Protein AF-A0A366H3Q1-F1 (afdb_monomer_lite)

Secondary structure (DSSP, 8-state):
-HHHHHHHHHHHHHHHHHHHHHHHHHHHTTGGG------TTS---HHHHHHHHHHHHHHHHHHHH-TT-TTEEEEEEPPPEEEGGGEEEEEEEEEETT-TTS--EEEEEEEE-TTT--EEEEE-HHHHHHHHHHHHHTS-TTTHHHHHHHHHHHHHHHT--TT-

Radius of gyration: 22.27 Å; chains: 1; bounding box: 45×36×83 Å

Organism: NCBI:txid748857

Structure (mmCIF, N/CA/C/O backbone):
data_AF-A0A366H3Q1-F1
#
_entry.id   AF-A0A366H3Q1-F1
#
loop_
_atom_site.group_PDB
_atom_site.id
_atom_site.type_symbol
_atom_site.label_atom_id
_atom_site.label_alt_id
_atom_site.label_comp_id
_atom_site.label_asym_id
_atom_site.label_entity_id
_atom_site.label_seq_id
_atom_site.pdbx_PDB_ins_code
_atom_site.Cartn_x
_atom_site.Cartn_y
_atom_site.Cartn_z
_atom_site.occupancy
_atom_site.B_iso_or_equiv
_atom_site.auth_seq_id
_atom_site.auth_comp_id
_atom_site.auth_asym_id
_atom_site.auth_atom_id
_atom_site.pdbx_PDB_model_num
ATOM 1 N N . MET A 1 1 ? -0.377 -20.788 56.390 1.00 54.25 1 MET A N 1
ATOM 2 C CA . MET A 1 1 ? -0.167 -19.347 56.099 1.00 54.25 1 MET A CA 1
ATOM 3 C C . MET A 1 1 ? 1.046 -19.024 55.211 1.00 54.25 1 MET A C 1
ATOM 5 O O . MET A 1 1 ? 1.016 -17.983 54.573 1.00 54.25 1 MET A O 1
ATOM 9 N N . ARG A 1 2 ? 2.085 -19.872 55.092 1.00 52.03 2 ARG A N 1
ATOM 10 C CA . ARG A 1 2 ? 3.253 -19.593 54.218 1.00 52.03 2 ARG A CA 1
ATOM 11 C C . ARG A 1 2 ? 2.985 -19.718 52.707 1.00 52.03 2 ARG A C 1
ATOM 13 O O . ARG A 1 2 ? 3.574 -18.978 51.933 1.00 52.03 2 ARG A O 1
ATOM 20 N N . THR A 1 3 ? 2.070 -20.588 52.285 1.00 55.03 3 THR A N 1
ATOM 21 C CA . THR A 1 3 ? 1.751 -20.835 50.865 1.00 55.03 3 THR A CA 1
ATOM 22 C C . THR A 1 3 ? 1.038 -19.658 50.189 1.00 55.03 3 THR A C 1
ATOM 24 O O . THR A 1 3 ? 1.350 -19.327 49.051 1.00 55.03 3 THR A O 1
ATOM 27 N N . LEU A 1 4 ? 0.155 -18.956 50.908 1.00 54.00 4 LEU A N 1
ATOM 28 C CA . LEU A 1 4 ? -0.558 -17.771 50.402 1.00 54.00 4 LEU A CA 1
ATOM 29 C C . LEU A 1 4 ? 0.376 -16.580 50.121 1.00 54.00 4 LEU A C 1
ATOM 31 O O . LEU A 1 4 ? 0.180 -15.853 49.151 1.00 54.00 4 LEU A O 1
ATOM 35 N N . LEU A 1 5 ? 1.434 -16.419 50.921 1.00 54.81 5 LEU A N 1
ATOM 36 C CA . LEU A 1 5 ? 2.443 -15.369 50.734 1.00 54.81 5 LEU A CA 1
ATOM 37 C C . LEU A 1 5 ? 3.351 -15.620 49.522 1.00 54.81 5 LEU A C 1
ATOM 39 O O . LEU A 1 5 ? 3.824 -14.666 48.910 1.00 54.81 5 LEU A O 1
ATOM 43 N N . ILE A 1 6 ? 3.592 -16.884 49.168 1.00 61.94 6 ILE A N 1
ATOM 44 C CA . ILE A 1 6 ? 4.410 -17.246 48.002 1.00 61.94 6 ILE A CA 1
ATOM 45 C C . ILE A 1 6 ? 3.620 -17.003 46.716 1.00 61.94 6 ILE A C 1
ATOM 47 O O . ILE A 1 6 ? 4.137 -16.368 45.802 1.00 61.94 6 ILE A O 1
ATOM 51 N N . VAL A 1 7 ? 2.348 -17.414 46.675 1.00 67.12 7 VAL A N 1
ATOM 52 C CA . VAL A 1 7 ? 1.481 -17.197 45.504 1.00 67.12 7 VAL A CA 1
ATOM 53 C C . VAL A 1 7 ? 1.331 -15.705 45.206 1.00 67.12 7 VAL A C 1
ATOM 55 O O . VAL A 1 7 ? 1.511 -15.302 44.064 1.00 67.12 7 VAL A O 1
ATOM 58 N N . SER A 1 8 ? 1.111 -14.880 46.236 1.00 70.06 8 SER A N 1
ATOM 59 C CA . SER A 1 8 ? 0.993 -13.420 46.105 1.00 70.06 8 SER A CA 1
ATOM 60 C C . SER A 1 8 ? 2.255 -12.750 45.538 1.00 70.06 8 SER A C 1
ATOM 62 O O . SER A 1 8 ? 2.163 -11.837 44.719 1.00 70.06 8 SER A O 1
ATOM 64 N N . LYS A 1 9 ? 3.447 -13.218 45.926 1.00 71.38 9 LYS A N 1
ATOM 65 C CA . LYS A 1 9 ? 4.714 -12.684 45.403 1.00 71.38 9 LYS A CA 1
ATOM 66 C C . LYS A 1 9 ? 4.974 -13.103 43.959 1.00 71.38 9 LYS A C 1
ATOM 68 O O . LYS A 1 9 ? 5.501 -12.308 43.188 1.00 71.38 9 LYS A O 1
ATOM 73 N N . VAL A 1 10 ? 4.591 -14.325 43.590 1.00 74.94 10 VAL A N 1
ATOM 74 C CA . VAL A 1 10 ? 4.752 -14.826 42.219 1.00 74.94 10 VAL A CA 1
ATOM 75 C C . VAL A 1 10 ? 3.807 -14.099 41.263 1.00 74.94 10 VAL A C 1
ATOM 77 O O . VAL A 1 10 ? 4.245 -13.674 40.199 1.00 74.94 10 VAL A O 1
ATOM 80 N N . THR A 1 11 ? 2.547 -13.866 41.644 1.00 71.94 11 THR A N 1
ATOM 81 C CA . THR A 1 11 ? 1.628 -13.078 40.808 1.00 71.94 11 THR A CA 1
ATOM 82 C C . THR A 1 11 ? 2.064 -11.624 40.682 1.00 71.94 11 THR A C 1
ATOM 84 O O . THR A 1 11 ? 2.029 -11.090 39.577 1.00 71.94 11 THR A O 1
ATOM 87 N N . ALA A 1 12 ? 2.546 -10.997 41.759 1.00 76.50 12 ALA A N 1
ATOM 88 C CA . ALA A 1 12 ? 3.085 -9.639 41.683 1.00 76.50 12 ALA A CA 1
ATOM 89 C C . ALA A 1 12 ? 4.288 -9.541 40.725 1.00 76.50 12 ALA A C 1
ATOM 91 O O . ALA A 1 12 ? 4.367 -8.592 39.950 1.00 76.50 12 ALA A O 1
ATOM 92 N N . LEU A 1 13 ? 5.184 -10.537 40.735 1.00 78.44 13 LEU A N 1
ATOM 93 C CA . LEU A 1 13 ? 6.342 -10.593 39.838 1.00 78.44 13 LEU A CA 1
ATOM 94 C C . LEU A 1 13 ? 5.936 -10.794 38.368 1.00 78.44 13 LEU A C 1
ATOM 96 O O . LEU A 1 13 ? 6.507 -10.179 37.473 1.00 78.44 13 LEU A O 1
ATOM 100 N N . LEU A 1 14 ? 4.942 -11.644 38.103 1.00 79.00 14 LEU A N 1
ATOM 101 C CA . LEU A 1 14 ? 4.471 -11.892 36.738 1.00 79.00 14 LEU A CA 1
ATOM 102 C C . LEU A 1 14 ? 3.777 -10.662 36.144 1.00 79.00 14 LEU A C 1
ATOM 104 O O . LEU A 1 14 ? 3.990 -10.346 34.975 1.00 79.00 14 LEU A O 1
ATOM 108 N N . VAL A 1 15 ? 2.997 -9.935 36.949 1.00 81.69 15 VAL A N 1
ATOM 109 C CA . VAL A 1 15 ? 2.330 -8.701 36.509 1.00 81.69 15 VAL A CA 1
ATOM 110 C C . VAL A 1 15 ? 3.348 -7.599 36.214 1.00 81.69 15 VAL A C 1
ATOM 112 O O . VAL A 1 15 ? 3.225 -6.921 35.196 1.00 81.69 15 VAL A O 1
ATOM 115 N N . THR A 1 16 ? 4.384 -7.432 37.043 1.00 79.94 16 THR A N 1
ATOM 116 C CA . THR A 1 16 ? 5.420 -6.420 36.784 1.00 79.94 16 THR A CA 1
ATOM 117 C C . THR A 1 16 ? 6.276 -6.756 35.569 1.00 79.94 16 THR A C 1
ATOM 119 O O . THR A 1 16 ? 6.603 -5.850 34.807 1.00 79.94 16 THR A O 1
ATOM 122 N N . LEU A 1 17 ? 6.588 -8.034 35.333 1.00 78.31 17 LEU A N 1
ATOM 123 C CA . LEU A 1 17 ? 7.308 -8.461 34.130 1.00 78.31 17 LEU A CA 1
ATOM 124 C C . LEU A 1 17 ? 6.477 -8.255 32.858 1.00 78.31 17 LEU A C 1
ATOM 126 O O . LEU A 1 17 ? 7.001 -7.740 31.873 1.00 78.31 17 LEU A O 1
ATOM 130 N N . ALA A 1 18 ? 5.182 -8.582 32.886 1.00 76.00 18 ALA A N 1
ATOM 131 C CA . ALA A 1 18 ? 4.285 -8.336 31.757 1.00 76.00 18 ALA A CA 1
ATOM 132 C C . ALA A 1 18 ? 4.140 -6.833 31.458 1.00 76.00 18 ALA A C 1
ATOM 134 O O . ALA A 1 18 ? 4.172 -6.422 30.301 1.00 76.00 18 ALA A O 1
ATOM 135 N N . PHE A 1 19 ? 4.046 -6.001 32.499 1.00 74.38 19 PHE A N 1
ATOM 136 C CA . PHE A 1 19 ? 3.947 -4.551 32.350 1.00 74.38 19 PHE A CA 1
ATOM 137 C C . PHE A 1 19 ? 5.255 -3.921 31.849 1.00 74.38 19 PHE A C 1
ATOM 139 O O . PHE A 1 19 ? 5.225 -3.041 30.993 1.00 74.38 19 PHE A O 1
ATOM 146 N N . ALA A 1 20 ? 6.410 -4.404 32.317 1.00 77.25 20 ALA A N 1
ATOM 147 C CA . ALA A 1 20 ? 7.713 -3.972 31.816 1.00 77.25 20 ALA A CA 1
ATOM 148 C C . ALA A 1 20 ? 7.913 -4.348 30.339 1.00 77.25 20 ALA A C 1
ATOM 150 O O . ALA A 1 20 ? 8.445 -3.547 29.573 1.00 77.25 20 ALA A O 1
ATOM 151 N N . TRP A 1 21 ? 7.446 -5.533 29.933 1.00 74.31 21 TRP A N 1
ATOM 152 C CA . TRP A 1 21 ? 7.494 -5.966 28.537 1.00 74.31 21 TRP A CA 1
ATOM 153 C C . TRP A 1 21 ? 6.582 -5.112 27.645 1.00 74.31 21 TRP A C 1
ATOM 155 O O . TRP A 1 21 ? 7.023 -4.642 26.602 1.00 74.31 21 TRP A O 1
ATOM 165 N N . TRP A 1 22 ? 5.365 -4.802 28.104 1.00 75.62 22 TRP A N 1
ATOM 166 C CA . TRP A 1 22 ? 4.443 -3.899 27.403 1.00 75.62 22 TRP A CA 1
ATOM 167 C C . TRP A 1 22 ? 4.995 -2.470 27.255 1.00 75.62 22 TRP A C 1
ATOM 169 O O . TRP A 1 22 ? 4.872 -1.865 26.194 1.00 75.62 22 TRP A O 1
ATOM 179 N N . ILE A 1 23 ? 5.661 -1.935 28.286 1.00 70.38 23 ILE A N 1
ATOM 180 C CA . ILE A 1 23 ? 6.329 -0.624 28.215 1.00 70.38 23 ILE A CA 1
ATOM 181 C C . ILE A 1 23 ? 7.494 -0.642 27.218 1.00 70.38 23 ILE A C 1
ATOM 183 O O . ILE A 1 23 ? 7.684 0.334 26.494 1.00 70.38 23 ILE A O 1
ATOM 187 N N . ALA A 1 24 ? 8.281 -1.721 27.181 1.00 65.56 24 ALA A N 1
ATOM 188 C CA . ALA A 1 24 ? 9.403 -1.846 26.254 1.00 65.56 24 ALA A CA 1
ATOM 189 C C . ALA A 1 24 ? 8.933 -1.902 24.791 1.00 65.56 24 ALA A C 1
ATOM 191 O O . ALA A 1 24 ? 9.489 -1.194 23.955 1.00 65.56 24 ALA A O 1
ATOM 192 N N . ASP A 1 25 ? 7.877 -2.668 24.512 1.00 59.75 25 ASP A N 1
ATOM 193 C CA . ASP A 1 25 ? 7.230 -2.750 23.198 1.00 59.75 25 ASP A CA 1
ATOM 194 C C . ASP A 1 25 ? 6.693 -1.375 22.754 1.00 59.75 25 ASP A C 1
ATOM 196 O O . ASP A 1 25 ? 7.018 -0.874 21.680 1.00 59.75 25 ASP A O 1
ATOM 200 N N . TRP A 1 26 ? 6.006 -0.666 23.658 1.00 59.75 26 TRP A N 1
ATOM 201 C CA . TRP A 1 26 ? 5.467 0.674 23.399 1.00 59.75 26 TRP A CA 1
ATOM 202 C C . TRP A 1 26 ? 6.538 1.764 23.211 1.00 59.75 26 TRP A C 1
ATOM 204 O O . TRP A 1 26 ? 6.295 2.778 22.547 1.00 59.75 26 TRP A O 1
ATOM 214 N N . HIS A 1 27 ? 7.719 1.599 23.819 1.00 57.50 27 HIS A N 1
ATOM 215 C CA . HIS A 1 27 ? 8.848 2.513 23.638 1.00 57.50 27 HIS A CA 1
ATOM 216 C C . HIS A 1 27 ? 9.643 2.239 22.360 1.00 57.50 27 HIS A C 1
ATOM 218 O O . HIS A 1 27 ? 10.138 3.203 21.771 1.00 57.50 27 HIS A O 1
ATOM 224 N N . LEU A 1 28 ? 9.741 0.979 21.926 1.00 53.69 28 LEU A N 1
ATOM 225 C CA . LEU A 1 28 ? 10.336 0.620 20.637 1.00 53.69 28 LEU A CA 1
ATOM 226 C C . LEU A 1 28 ? 9.514 1.209 19.483 1.00 53.69 28 LEU A C 1
ATOM 228 O O . LEU A 1 28 ? 10.079 1.883 18.628 1.00 53.69 28 LEU A O 1
ATOM 232 N N . ASP A 1 29 ? 8.184 1.129 19.560 1.00 46.00 29 ASP A N 1
ATOM 233 C CA . ASP A 1 29 ? 7.270 1.688 18.548 1.00 46.00 29 ASP A CA 1
ATOM 234 C C . ASP A 1 29 ? 7.304 3.231 18.456 1.00 46.00 29 ASP A C 1
ATOM 236 O O . ASP A 1 29 ? 6.858 3.831 17.477 1.00 46.00 29 ASP A O 1
ATOM 240 N N . ARG A 1 30 ? 7.841 3.921 19.476 1.00 46.44 30 ARG A N 1
ATOM 241 C CA . ARG A 1 30 ? 7.945 5.393 19.494 1.00 46.44 30 ARG A CA 1
ATOM 242 C C . ARG A 1 30 ? 9.255 5.956 18.960 1.00 46.44 30 ARG A C 1
ATOM 244 O O . ARG A 1 30 ? 9.313 7.170 18.742 1.00 46.44 30 ARG A O 1
ATOM 251 N N . GLN A 1 31 ? 10.292 5.142 18.770 1.00 42.66 31 GLN A N 1
ATOM 252 C CA . GLN A 1 31 ? 11.562 5.641 18.228 1.00 42.66 31 GLN A CA 1
ATOM 253 C C . GLN A 1 31 ? 11.544 5.810 16.702 1.00 42.66 31 GLN A C 1
ATOM 255 O O . GLN A 1 31 ? 12.306 6.628 16.193 1.00 42.66 31 GLN A O 1
ATOM 260 N N . ASP A 1 32 ? 10.579 5.212 16.002 1.00 45.72 32 ASP A N 1
ATOM 261 C CA . ASP A 1 32 ? 10.433 5.339 14.542 1.00 45.72 32 ASP A CA 1
ATOM 262 C C . ASP A 1 32 ? 9.710 6.632 14.095 1.00 45.72 32 ASP A C 1
ATOM 264 O O . ASP A 1 32 ? 9.563 6.915 12.907 1.00 45.72 32 ASP A O 1
ATOM 268 N N . GLY A 1 33 ? 9.271 7.472 15.042 1.00 40.91 33 GLY A N 1
ATOM 269 C CA . GLY A 1 33 ? 8.538 8.718 14.770 1.00 40.91 33 GLY A CA 1
ATOM 270 C C . GLY A 1 33 ? 9.393 9.987 14.632 1.00 40.91 33 GLY A C 1
ATOM 271 O O . GLY A 1 33 ? 8.839 11.076 14.466 1.00 40.91 33 GLY A O 1
ATOM 272 N N . ARG A 1 34 ? 10.725 9.892 14.738 1.00 39.12 34 ARG A N 1
ATOM 273 C CA . ARG A 1 34 ? 11.653 11.028 14.580 1.00 39.12 34 ARG A CA 1
ATOM 274 C C . ARG A 1 34 ? 12.829 10.673 13.671 1.00 39.12 34 ARG A C 1
ATOM 276 O O . ARG A 1 34 ? 13.982 10.806 14.068 1.00 39.12 34 ARG A O 1
ATOM 283 N N . GLU A 1 35 ? 12.558 10.330 12.417 1.00 44.59 35 GLU A N 1
ATOM 284 C CA . GLU A 1 35 ? 13.556 10.603 11.381 1.00 44.59 35 GLU A CA 1
ATOM 285 C C . GLU A 1 35 ? 13.476 12.077 10.992 1.00 44.59 35 GLU A C 1
ATOM 287 O O . GLU A 1 35 ? 12.657 12.555 10.205 1.00 44.59 35 GLU A O 1
ATOM 292 N N . VAL A 1 36 ? 14.340 12.800 11.692 1.00 38.53 36 VAL A N 1
ATOM 293 C CA . VAL A 1 36 ? 14.892 14.097 11.352 1.00 38.53 36 VAL A CA 1
ATOM 294 C C . VAL A 1 36 ? 15.269 14.105 9.868 1.00 38.53 36 VAL A C 1
ATOM 296 O O . VAL A 1 36 ? 15.934 13.200 9.371 1.00 38.53 36 VAL A O 1
ATOM 299 N N . LEU A 1 37 ? 14.874 15.175 9.174 1.00 44.03 37 LEU A N 1
ATOM 300 C CA . LEU A 1 37 ? 15.585 15.685 8.006 1.00 44.03 37 LEU A CA 1
ATOM 301 C C . LEU A 1 37 ? 17.061 15.897 8.389 1.00 44.03 37 LEU A C 1
ATOM 303 O O . LEU A 1 37 ? 17.442 16.991 8.796 1.00 44.03 37 LEU A O 1
ATOM 307 N N . SER A 1 38 ? 17.883 14.856 8.324 1.00 37.84 38 SER A N 1
ATOM 308 C CA . SER A 1 38 ? 19.328 14.962 8.508 1.00 37.84 38 SER A CA 1
ATOM 309 C C . SER A 1 38 ? 20.039 14.227 7.386 1.00 37.84 38 SER A C 1
ATOM 311 O O . SER A 1 38 ? 20.071 13.003 7.333 1.00 37.84 38 SER A O 1
ATOM 313 N N . ASP A 1 39 ? 20.594 15.056 6.511 1.00 34.19 39 ASP A N 1
ATOM 314 C CA . ASP A 1 39 ? 21.828 14.863 5.767 1.00 34.19 39 ASP A CA 1
ATOM 315 C C . ASP A 1 39 ? 21.951 13.704 4.766 1.00 34.19 39 ASP A C 1
ATOM 317 O O . ASP A 1 39 ? 22.132 12.527 5.065 1.00 34.19 39 ASP A O 1
ATOM 321 N N . LEU A 1 40 ? 22.028 14.145 3.509 1.00 42.81 40 LEU A N 1
ATOM 322 C CA . LEU A 1 40 ? 22.400 13.459 2.271 1.00 42.81 40 LEU A CA 1
ATOM 323 C C . LEU A 1 40 ? 23.817 12.832 2.257 1.00 42.81 40 LEU A C 1
ATOM 325 O O . LEU A 1 40 ? 24.364 12.616 1.175 1.00 42.81 40 LEU A O 1
ATOM 329 N N . THR A 1 41 ? 24.442 12.524 3.398 1.00 40.91 41 THR A N 1
ATOM 330 C CA . THR A 1 41 ? 25.839 12.035 3.438 1.00 40.91 41 THR A CA 1
ATOM 331 C C . THR A 1 41 ? 26.163 10.952 4.479 1.00 40.91 41 THR A C 1
ATOM 333 O O . THR A 1 41 ? 27.334 10.605 4.627 1.00 40.91 41 THR A O 1
ATOM 336 N N . THR A 1 42 ? 25.190 10.331 5.153 1.00 45.66 42 THR A N 1
ATOM 337 C CA . THR A 1 42 ? 25.452 9.224 6.110 1.00 45.66 42 THR A CA 1
ATOM 338 C C . THR A 1 42 ? 25.204 7.845 5.453 1.00 45.66 42 THR A C 1
ATOM 340 O O . THR A 1 42 ? 24.376 7.742 4.543 1.00 45.66 42 THR A O 1
ATOM 343 N N . PRO A 1 43 ? 25.969 6.780 5.792 1.00 40.56 43 PRO A N 1
ATOM 344 C CA . PRO A 1 43 ? 26.090 5.573 4.976 1.00 40.56 43 PRO A CA 1
ATOM 345 C C . PRO A 1 43 ? 24.748 4.866 4.817 1.00 40.56 43 PRO A C 1
ATOM 347 O O . PRO A 1 43 ? 24.060 4.638 5.804 1.00 40.56 43 PRO A O 1
ATOM 350 N N . LYS A 1 44 ? 24.423 4.487 3.571 1.00 49.06 44 LYS A N 1
ATOM 351 C CA . LYS A 1 44 ? 23.264 3.660 3.199 1.00 49.06 44 LYS A CA 1
ATOM 352 C C . LYS A 1 44 ? 23.017 2.578 4.250 1.00 49.06 44 LYS A C 1
ATOM 354 O O . LYS A 1 44 ? 23.735 1.574 4.237 1.00 49.06 44 LYS A O 1
ATOM 359 N N . ASP A 1 45 ? 21.996 2.778 5.074 1.00 50.09 45 ASP A N 1
ATOM 360 C CA . ASP A 1 45 ? 21.502 1.783 6.012 1.00 50.09 45 ASP A CA 1
ATOM 361 C C . ASP A 1 45 ? 21.349 0.432 5.278 1.00 50.09 45 ASP A C 1
ATOM 363 O O . ASP A 1 45 ? 20.617 0.341 4.277 1.00 50.09 45 ASP A O 1
ATOM 367 N N . PRO A 1 46 ? 22.110 -0.609 5.671 1.00 54.53 46 PRO A N 1
ATOM 368 C CA . PRO A 1 46 ? 22.028 -1.910 5.026 1.00 54.53 46 PRO A CA 1
ATOM 369 C C . PRO A 1 46 ? 20.636 -2.531 5.189 1.00 54.53 46 PRO A C 1
ATOM 371 O O . PRO A 1 46 ? 20.210 -3.264 4.295 1.00 54.53 46 PRO A O 1
ATOM 374 N N . VAL A 1 47 ? 19.910 -2.195 6.261 1.00 59.72 47 VAL A N 1
ATOM 375 C CA . VAL A 1 47 ? 18.556 -2.694 6.524 1.00 59.72 47 VAL A CA 1
ATOM 376 C C . VAL A 1 47 ? 17.568 -2.078 5.534 1.00 59.72 47 VAL A C 1
ATOM 378 O O . VAL A 1 47 ? 16.890 -2.810 4.808 1.00 59.72 47 VAL A O 1
ATOM 381 N N . GLY A 1 48 ? 17.567 -0.751 5.388 1.00 63.00 48 GLY A N 1
ATOM 382 C CA . GLY A 1 48 ? 16.752 -0.053 4.391 1.00 63.00 48 GLY A CA 1
ATOM 383 C C . GLY A 1 48 ? 17.033 -0.495 2.949 1.00 63.00 48 GLY A C 1
ATOM 384 O O . GLY A 1 48 ? 16.111 -0.600 2.134 1.00 63.00 48 GLY A O 1
ATOM 385 N N . ARG A 1 49 ? 18.289 -0.831 2.616 1.00 68.62 49 ARG A N 1
ATOM 386 C CA . ARG A 1 49 ? 18.633 -1.369 1.287 1.00 68.62 49 ARG A CA 1
ATOM 387 C C . ARG A 1 49 ? 18.054 -2.765 1.060 1.00 68.62 49 ARG A C 1
ATOM 389 O O . ARG A 1 49 ? 17.444 -2.986 0.017 1.00 68.62 49 ARG A O 1
ATOM 396 N N . GLN A 1 50 ? 18.214 -3.678 2.018 1.00 76.94 50 GLN A N 1
ATOM 397 C CA . GLN A 1 50 ? 17.673 -5.037 1.914 1.00 76.94 50 GLN A CA 1
ATOM 398 C C . GLN A 1 50 ? 16.144 -5.032 1.834 1.00 76.94 50 GLN A C 1
ATOM 400 O O . GLN A 1 50 ? 15.568 -5.765 1.030 1.00 76.94 50 GLN A O 1
ATOM 405 N N . LEU A 1 51 ? 15.478 -4.174 2.613 1.00 72.81 51 LEU A N 1
ATOM 406 C CA . LEU A 1 51 ? 14.026 -4.011 2.550 1.00 72.81 51 LEU A CA 1
ATOM 407 C C . LEU A 1 51 ? 13.579 -3.549 1.159 1.00 72.81 51 LEU A C 1
ATOM 409 O O . LEU A 1 51 ? 12.683 -4.148 0.561 1.00 72.81 51 LEU A O 1
ATOM 413 N N . LYS A 1 52 ? 14.240 -2.524 0.610 1.00 76.44 52 LYS A N 1
ATOM 414 C CA . LYS A 1 52 ? 13.955 -2.035 -0.742 1.00 76.44 52 LYS A CA 1
ATOM 415 C C . LYS A 1 52 ? 14.164 -3.120 -1.800 1.00 76.44 52 LYS A C 1
ATOM 417 O O . LYS A 1 52 ? 13.316 -3.283 -2.670 1.00 76.44 52 LYS A O 1
ATOM 422 N N . GLU A 1 53 ? 15.255 -3.878 -1.717 1.00 80.69 53 GLU A N 1
ATOM 423 C CA . GLU A 1 53 ? 15.543 -4.976 -2.647 1.00 80.69 53 GLU A CA 1
ATOM 424 C C . GLU A 1 53 ? 14.473 -6.075 -2.589 1.00 80.69 53 GLU A C 1
ATOM 426 O O . GLU A 1 53 ? 14.047 -6.561 -3.637 1.00 80.69 53 GLU A O 1
ATOM 431 N N . ARG A 1 54 ? 13.983 -6.427 -1.393 1.00 78.88 54 ARG A N 1
ATOM 432 C CA . ARG A 1 54 ? 12.902 -7.412 -1.218 1.00 78.88 54 ARG A CA 1
ATOM 433 C C . ARG A 1 54 ? 11.571 -6.918 -1.782 1.00 78.88 54 ARG A C 1
ATOM 435 O O . ARG A 1 54 ? 10.911 -7.669 -2.497 1.00 78.88 54 ARG A O 1
ATOM 442 N N . LEU A 1 55 ? 11.209 -5.661 -1.528 1.00 78.50 55 LEU A N 1
ATOM 443 C CA . LEU A 1 55 ? 9.996 -5.044 -2.077 1.00 78.50 55 LEU A CA 1
ATOM 444 C C . LEU A 1 55 ? 10.049 -4.956 -3.603 1.00 78.50 55 LEU A C 1
ATOM 446 O O . LEU A 1 55 ? 9.097 -5.340 -4.284 1.00 78.50 55 LEU A O 1
ATOM 450 N N . ASP A 1 56 ? 11.177 -4.499 -4.148 1.00 80.88 56 ASP A N 1
ATOM 451 C CA . ASP A 1 56 ? 11.382 -4.429 -5.591 1.00 80.88 56 ASP A CA 1
ATOM 452 C C . ASP A 1 56 ? 11.358 -5.836 -6.210 1.00 80.88 56 ASP A C 1
ATOM 454 O O . ASP A 1 56 ? 10.789 -6.023 -7.286 1.00 80.88 56 ASP A O 1
ATOM 458 N N . ALA A 1 57 ? 11.929 -6.846 -5.543 1.00 80.12 57 ALA A N 1
ATOM 459 C CA . ALA A 1 57 ? 11.884 -8.234 -5.993 1.00 80.12 57 ALA A CA 1
ATOM 460 C C . ALA A 1 57 ? 10.457 -8.799 -5.986 1.00 80.12 57 ALA A C 1
ATOM 462 O O . ALA A 1 57 ? 10.060 -9.419 -6.974 1.00 80.12 57 ALA A O 1
ATOM 463 N N . GLY A 1 58 ? 9.675 -8.546 -4.931 1.00 78.25 58 GLY A N 1
ATOM 464 C CA . GLY A 1 58 ? 8.272 -8.951 -4.827 1.00 78.25 58 GLY A CA 1
ATOM 465 C C . GLY A 1 58 ? 7.403 -8.299 -5.903 1.00 78.25 58 GLY A C 1
ATOM 466 O O . GLY A 1 58 ? 6.702 -8.992 -6.641 1.00 78.25 58 GLY A O 1
ATOM 467 N N . ALA A 1 59 ? 7.525 -6.982 -6.081 1.00 77.12 59 ALA A N 1
ATOM 468 C CA . ALA A 1 59 ? 6.814 -6.249 -7.124 1.00 77.12 59 ALA A CA 1
ATOM 469 C C . ALA A 1 59 ? 7.228 -6.701 -8.536 1.00 77.12 59 ALA A C 1
ATOM 471 O O . ALA A 1 59 ? 6.372 -6.918 -9.391 1.00 77.12 59 ALA A O 1
ATOM 472 N N . ARG A 1 60 ? 8.524 -6.933 -8.796 1.00 79.38 60 ARG A N 1
ATOM 473 C CA . ARG A 1 60 ? 9.001 -7.487 -10.080 1.00 79.38 60 ARG A CA 1
ATOM 474 C C . ARG A 1 60 ? 8.529 -8.918 -10.312 1.00 79.38 60 ARG A C 1
ATOM 476 O O . ARG A 1 60 ? 8.242 -9.280 -11.451 1.00 79.38 60 ARG A O 1
ATOM 483 N N . ALA A 1 61 ? 8.504 -9.759 -9.280 1.00 77.94 61 ALA A N 1
ATOM 484 C CA . ALA A 1 61 ? 7.979 -11.118 -9.375 1.00 77.94 61 ALA A CA 1
ATOM 485 C C . ALA A 1 61 ? 6.495 -11.090 -9.753 1.00 77.94 61 ALA A C 1
ATOM 487 O O . ALA A 1 61 ? 6.096 -11.804 -10.669 1.00 77.94 61 ALA A O 1
ATOM 488 N N . TRP A 1 62 ? 5.728 -10.192 -9.136 1.00 75.75 62 TRP A N 1
ATOM 489 C CA . TRP A 1 62 ? 4.322 -9.975 -9.452 1.00 75.75 62 TRP A CA 1
ATOM 490 C C . TRP A 1 62 ? 4.096 -9.432 -10.879 1.00 75.75 62 TRP A C 1
ATOM 492 O O . TRP A 1 62 ? 3.261 -9.970 -11.607 1.00 75.75 62 TRP A O 1
ATOM 502 N N . ILE A 1 63 ? 4.867 -8.428 -11.326 1.00 75.44 63 ILE A N 1
ATOM 503 C CA . ILE A 1 63 ? 4.781 -7.908 -12.708 1.00 75.44 63 ILE A CA 1
ATOM 504 C C . ILE A 1 63 ? 5.062 -9.033 -13.713 1.00 75.44 63 ILE A C 1
ATOM 506 O O . ILE A 1 63 ? 4.365 -9.165 -14.714 1.00 75.44 63 ILE A O 1
ATOM 510 N N . ARG A 1 64 ? 6.063 -9.883 -13.437 1.00 74.81 64 ARG A N 1
ATOM 511 C CA . ARG A 1 64 ? 6.412 -11.018 -14.307 1.00 74.81 64 ARG A CA 1
ATOM 512 C C . ARG A 1 64 ? 5.340 -12.109 -14.339 1.00 74.81 64 ARG A C 1
ATOM 514 O O . ARG A 1 64 ? 5.132 -12.695 -15.397 1.00 74.81 64 ARG A O 1
ATOM 521 N N . SER A 1 65 ? 4.700 -12.414 -13.208 1.00 69.38 65 SER A N 1
ATOM 522 C CA . SER A 1 65 ? 3.666 -13.457 -13.127 1.00 69.38 65 SER A CA 1
ATOM 523 C C . SER A 1 65 ? 2.313 -12.998 -13.671 1.00 69.38 65 SER A C 1
ATOM 525 O O . SER A 1 65 ? 1.526 -13.816 -14.148 1.00 69.38 65 SER A O 1
ATOM 527 N N . SER A 1 66 ? 2.056 -11.691 -13.662 1.00 65.94 66 SER A N 1
ATOM 528 C CA . SER A 1 66 ? 0.870 -11.074 -14.253 1.00 65.94 66 SER A CA 1
ATOM 529 C C . SER A 1 66 ? 1.003 -11.039 -15.778 1.00 65.94 66 SER A C 1
ATOM 531 O O . SER A 1 66 ? 1.311 -10.015 -16.380 1.00 65.94 66 SER A O 1
ATOM 533 N N . LEU A 1 67 ? 0.762 -12.196 -16.407 1.00 48.56 67 LEU A N 1
ATOM 534 C CA . LEU A 1 67 ? 0.903 -12.534 -17.838 1.00 48.56 67 LEU A CA 1
ATOM 535 C C . LEU A 1 67 ? 0.287 -11.552 -18.867 1.00 48.56 67 LEU A C 1
ATOM 537 O O . LEU A 1 67 ? 0.479 -11.747 -20.069 1.00 48.56 67 LEU A O 1
ATOM 541 N N . LEU A 1 68 ? -0.427 -10.513 -18.430 1.00 52.44 68 LEU A N 1
ATOM 542 C CA . LEU A 1 68 ? -1.124 -9.529 -19.263 1.00 52.44 68 LEU A CA 1
ATOM 543 C C . LEU A 1 68 ? -0.335 -8.225 -19.490 1.00 52.44 68 LEU A C 1
ATOM 545 O O . LEU A 1 68 ? -0.650 -7.489 -20.420 1.00 52.44 68 LEU A O 1
ATOM 549 N N . GLU A 1 69 ? 0.718 -7.949 -18.716 1.00 58.19 69 GLU A N 1
ATOM 550 C CA . GLU A 1 69 ? 1.413 -6.650 -18.717 1.00 58.19 69 GLU A CA 1
ATOM 551 C C . GLU A 1 69 ? 2.889 -6.791 -19.148 1.00 58.19 69 GLU A C 1
ATOM 553 O O . GLU A 1 69 ? 3.804 -6.280 -18.505 1.00 58.19 69 GLU A O 1
ATOM 558 N N . ARG A 1 70 ? 3.143 -7.504 -20.261 1.00 57.47 70 ARG A N 1
ATOM 559 C CA . ARG A 1 70 ? 4.500 -7.838 -20.770 1.00 57.47 70 ARG A CA 1
ATOM 560 C C . ARG A 1 70 ? 5.411 -6.637 -21.059 1.00 57.47 70 ARG A C 1
ATOM 562 O O . ARG A 1 70 ? 6.608 -6.822 -21.253 1.00 57.47 70 ARG A O 1
ATOM 569 N N . ASP A 1 71 ? 4.859 -5.430 -21.049 1.00 73.06 71 ASP A N 1
ATOM 570 C CA . ASP A 1 71 ? 5.573 -4.188 -21.312 1.00 73.06 71 ASP A CA 1
ATOM 571 C C . ASP A 1 71 ? 5.705 -3.305 -20.067 1.00 73.06 71 ASP A C 1
ATOM 573 O O . ASP A 1 71 ? 5.997 -2.127 -20.193 1.00 73.06 71 ASP A O 1
ATOM 577 N N . MET A 1 72 ? 5.513 -3.825 -18.856 1.00 74.12 72 MET A N 1
ATOM 578 C CA . MET A 1 72 ? 5.660 -3.031 -17.636 1.00 74.12 72 MET A CA 1
ATOM 579 C C . MET A 1 72 ? 7.024 -3.197 -16.967 1.00 74.12 72 MET A C 1
ATOM 581 O O . MET A 1 72 ? 7.575 -4.288 -16.841 1.00 74.12 72 MET A O 1
ATOM 585 N N . GLU A 1 73 ? 7.576 -2.079 -16.510 1.00 78.62 73 GLU A N 1
ATOM 586 C CA . GLU A 1 73 ? 8.848 -2.004 -15.808 1.00 78.62 73 GLU A CA 1
ATOM 587 C C . GLU A 1 73 ? 8.677 -1.281 -14.479 1.00 78.62 73 GLU A C 1
ATOM 589 O O . GLU A 1 73 ? 8.273 -0.120 -14.436 1.00 78.62 73 GLU A O 1
ATOM 594 N N . LEU A 1 74 ? 9.032 -1.954 -13.385 1.00 82.25 74 LEU A N 1
ATOM 595 C CA . LEU A 1 74 ? 9.103 -1.315 -12.078 1.00 82.25 74 LEU A CA 1
ATOM 596 C C . LEU A 1 74 ? 10.221 -0.267 -12.072 1.00 82.25 74 LEU A C 1
ATOM 598 O O . LEU A 1 74 ? 11.393 -0.607 -12.240 1.00 82.25 74 LEU A O 1
ATOM 602 N N . ILE A 1 75 ? 9.856 0.990 -11.830 1.00 83.31 75 ILE A N 1
ATOM 603 C CA . ILE A 1 75 ? 10.806 2.091 -11.631 1.00 83.31 75 ILE A CA 1
ATOM 604 C C . ILE A 1 75 ? 11.270 2.134 -10.176 1.00 83.31 75 ILE A C 1
ATOM 606 O O . ILE A 1 75 ? 12.442 2.385 -9.904 1.00 83.31 75 ILE A O 1
ATOM 610 N N . GLY A 1 76 ? 10.360 1.846 -9.247 1.00 78.88 76 GLY A N 1
ATOM 611 C CA . GLY A 1 76 ? 10.687 1.655 -7.841 1.00 78.88 76 GLY A CA 1
ATOM 612 C C . GLY A 1 76 ? 9.458 1.644 -6.946 1.00 78.88 76 GLY A C 1
ATOM 613 O O . GLY A 1 76 ? 8.399 2.169 -7.313 1.00 78.88 76 GLY A O 1
ATOM 614 N N . CYS A 1 77 ? 9.636 1.061 -5.766 1.00 81.62 77 CYS A N 1
ATOM 615 C CA . CYS A 1 77 ? 8.675 1.099 -4.675 1.00 81.62 77 CYS A CA 1
ATOM 616 C C . CYS A 1 77 ? 8.991 2.238 -3.693 1.00 81.62 77 CYS A C 1
ATOM 618 O O . CYS A 1 77 ? 10.152 2.581 -3.449 1.00 81.62 77 CYS A O 1
ATOM 620 N N . TYR A 1 78 ? 7.943 2.824 -3.126 1.00 82.31 78 TYR A N 1
ATOM 621 C CA . TYR A 1 78 ? 8.035 3.748 -1.999 1.00 82.31 78 TYR A CA 1
ATOM 622 C C . TYR A 1 78 ? 8.190 2.960 -0.686 1.00 82.31 78 TYR A C 1
ATOM 624 O O . TYR A 1 78 ? 7.876 1.764 -0.648 1.00 82.31 78 TYR A O 1
ATOM 632 N N . PRO A 1 79 ? 8.647 3.595 0.407 1.00 80.81 79 PRO A N 1
ATOM 633 C CA . PRO A 1 79 ? 8.656 2.950 1.713 1.00 80.81 79 PRO A CA 1
ATOM 634 C C . PRO A 1 79 ? 7.267 2.393 2.065 1.00 80.81 79 PRO A C 1
ATOM 636 O O . PRO A 1 79 ? 6.259 3.048 1.765 1.00 80.81 79 PRO A O 1
ATOM 639 N N . PRO A 1 80 ? 7.192 1.186 2.649 1.00 83.75 80 PRO A N 1
ATOM 640 C CA . PRO A 1 80 ? 5.929 0.623 3.082 1.00 83.75 80 PRO A CA 1
ATOM 641 C C . PRO A 1 80 ? 5.328 1.510 4.173 1.00 83.75 80 PRO A C 1
ATOM 643 O O . PRO A 1 80 ? 6.028 2.046 5.029 1.00 83.75 80 PRO A O 1
ATOM 646 N N . ARG A 1 81 ? 4.014 1.679 4.121 1.00 83.81 81 ARG A N 1
ATOM 647 C CA . ARG A 1 81 ? 3.233 2.439 5.088 1.00 83.81 81 ARG A CA 1
ATOM 648 C C . ARG A 1 81 ? 2.121 1.554 5.596 1.00 83.81 81 ARG A C 1
ATOM 650 O O . ARG A 1 81 ? 1.563 0.747 4.857 1.00 83.81 81 ARG A O 1
ATOM 657 N N . MET A 1 82 ? 1.785 1.728 6.857 1.00 82.44 82 MET A N 1
ATOM 658 C CA . MET A 1 82 ? 0.646 1.059 7.450 1.00 82.44 82 MET A CA 1
ATOM 659 C C . MET A 1 82 ? -0.560 1.993 7.361 1.00 82.44 82 MET A C 1
ATOM 661 O O . MET A 1 82 ? -0.485 3.146 7.788 1.00 82.44 82 MET A O 1
ATOM 665 N N . LEU A 1 83 ? -1.654 1.522 6.758 1.00 76.00 83 LEU A N 1
ATOM 666 C CA . LEU A 1 83 ? -2.931 2.229 6.823 1.00 76.00 83 LEU A CA 1
ATOM 667 C C . LEU A 1 83 ? -3.750 1.583 7.930 1.00 76.00 83 LEU A C 1
ATOM 669 O O . LEU A 1 83 ? -4.312 0.510 7.700 1.00 76.00 83 LEU A O 1
ATOM 673 N N . TRP A 1 84 ? -3.744 2.222 9.107 1.00 78.81 84 TRP A N 1
ATOM 674 C CA . TRP A 1 84 ? -4.263 1.677 10.371 1.00 78.81 84 TRP A CA 1
ATOM 675 C C . TRP A 1 84 ? -3.841 0.213 10.612 1.00 78.81 84 TRP A C 1
ATOM 677 O O . TRP A 1 84 ? -2.974 -0.336 9.943 1.00 78.81 84 TRP A O 1
ATOM 687 N N . ASP A 1 85 ? -4.448 -0.457 11.579 1.00 67.00 85 ASP A N 1
ATOM 688 C CA . ASP A 1 85 ? -3.870 -1.648 12.216 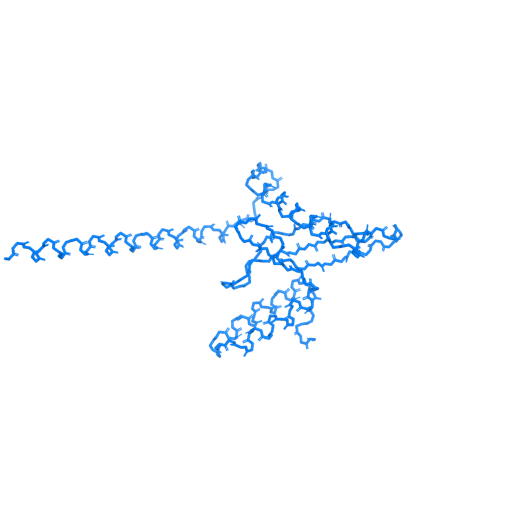1.00 67.00 85 ASP A CA 1
ATOM 689 C C . ASP A 1 85 ? -3.988 -2.949 11.388 1.00 67.00 85 ASP A C 1
ATOM 691 O O . ASP A 1 85 ? -3.949 -4.045 11.942 1.00 67.00 85 ASP A O 1
ATOM 695 N N . ARG A 1 86 ? -4.238 -2.871 10.070 1.00 66.19 86 ARG A N 1
ATOM 696 C CA . ARG A 1 86 ? -4.668 -4.045 9.280 1.00 66.19 86 ARG A CA 1
ATOM 697 C C . ARG A 1 86 ? -3.962 -4.275 7.957 1.00 66.19 86 ARG A C 1
ATOM 699 O O . ARG A 1 86 ? -4.091 -5.370 7.413 1.00 66.19 86 ARG A O 1
ATOM 706 N N . ALA A 1 87 ? -3.273 -3.287 7.393 1.00 73.19 87 ALA A N 1
ATOM 707 C CA . ALA A 1 87 ? -2.621 -3.491 6.106 1.00 73.19 87 ALA A CA 1
ATOM 708 C C . ALA A 1 87 ? -1.393 -2.606 5.918 1.00 73.19 87 ALA A C 1
ATOM 710 O O . ALA A 1 87 ? -1.492 -1.377 5.851 1.00 73.19 87 ALA A O 1
ATOM 711 N N . THR A 1 88 ? -0.256 -3.262 5.713 1.00 84.62 88 THR A N 1
ATOM 712 C CA . THR A 1 88 ? 0.943 -2.631 5.174 1.00 84.62 88 THR A CA 1
ATOM 713 C C . THR A 1 88 ? 0.814 -2.556 3.660 1.00 84.62 88 THR A C 1
ATOM 715 O O . THR A 1 88 ? 0.549 -3.553 2.983 1.00 84.62 88 THR A O 1
ATOM 718 N N . PHE A 1 89 ? 0.974 -1.360 3.112 1.00 87.50 89 PHE A N 1
ATOM 719 C CA . PHE A 1 89 ? 0.933 -1.118 1.682 1.00 87.50 89 PHE A CA 1
ATOM 720 C C . PHE A 1 89 ? 2.180 -0.363 1.233 1.00 87.50 89 PHE A C 1
ATOM 722 O O . PHE A 1 89 ? 2.752 0.434 1.970 1.00 87.50 89 PHE A O 1
ATOM 729 N N . THR A 1 90 ? 2.596 -0.582 -0.004 1.00 87.19 90 THR A N 1
ATOM 730 C CA . THR A 1 90 ? 3.596 0.241 -0.682 1.00 87.19 90 THR A CA 1
ATOM 731 C C . THR A 1 90 ? 3.012 0.759 -1.985 1.00 87.19 90 THR A C 1
ATOM 733 O O . THR A 1 90 ? 2.168 0.119 -2.611 1.00 87.19 90 THR A O 1
ATOM 736 N N . CYS A 1 91 ? 3.441 1.945 -2.394 1.00 85.94 91 CYS A N 1
ATOM 737 C CA . CYS A 1 91 ? 3.166 2.436 -3.735 1.00 85.94 91 CYS A CA 1
ATOM 738 C C . CYS A 1 91 ? 4.320 2.050 -4.648 1.00 85.94 91 CYS A C 1
ATOM 740 O O . CYS A 1 91 ? 5.475 2.054 -4.230 1.00 85.94 91 CYS A O 1
ATOM 742 N N . ALA A 1 92 ? 4.029 1.800 -5.913 1.00 84.06 92 ALA A N 1
ATOM 743 C CA . ALA A 1 92 ? 5.041 1.561 -6.921 1.00 84.06 92 ALA A CA 1
ATOM 744 C C . ALA A 1 92 ? 4.777 2.407 -8.156 1.00 84.06 92 ALA A C 1
ATOM 746 O O . ALA A 1 92 ? 3.643 2.506 -8.628 1.00 84.06 92 ALA A O 1
ATOM 747 N N . ASN A 1 93 ? 5.848 2.983 -8.696 1.00 82.94 93 ASN A N 1
ATOM 748 C CA . ASN A 1 93 ? 5.817 3.575 -10.023 1.00 82.94 93 ASN A CA 1
ATOM 749 C C . ASN A 1 93 ? 6.200 2.499 -11.032 1.00 82.94 93 ASN A C 1
ATOM 751 O O . ASN A 1 93 ? 7.287 1.918 -10.961 1.00 82.94 93 ASN A O 1
ATOM 755 N N . VAL A 1 94 ? 5.311 2.263 -11.985 1.00 80.31 94 VAL A N 1
ATOM 756 C CA . VAL A 1 94 ? 5.499 1.296 -13.057 1.00 80.31 94 VAL A CA 1
ATOM 757 C C . VAL A 1 94 ? 5.435 2.044 -14.378 1.00 80.31 94 VAL A C 1
ATOM 759 O O . VAL A 1 94 ? 4.551 2.863 -14.614 1.00 80.31 94 VAL A O 1
ATOM 762 N N . ARG A 1 95 ? 6.416 1.801 -15.237 1.00 80.31 95 ARG A N 1
ATOM 763 C CA . ARG A 1 95 ? 6.516 2.403 -16.559 1.00 80.31 95 ARG A CA 1
ATOM 764 C C . ARG A 1 95 ? 6.078 1.403 -17.610 1.00 80.31 95 ARG A C 1
ATOM 766 O O . ARG A 1 95 ? 6.607 0.297 -17.656 1.00 80.31 95 ARG A O 1
ATOM 773 N N . GLU A 1 96 ? 5.188 1.821 -18.497 1.00 75.44 96 GLU A N 1
ATOM 774 C CA . GLU A 1 96 ? 4.856 1.049 -19.692 1.00 75.44 96 GLU A CA 1
ATOM 775 C C . GLU A 1 96 ? 5.893 1.310 -20.806 1.00 75.44 96 GLU A C 1
ATOM 777 O O . GLU A 1 96 ? 6.133 2.450 -21.209 1.00 75.44 96 GLU A O 1
ATOM 782 N N . ARG A 1 97 ? 6.536 0.250 -21.301 1.00 68.94 97 ARG A N 1
ATOM 783 C CA . ARG A 1 97 ? 7.593 0.235 -22.324 1.00 68.94 97 ARG A CA 1
ATOM 784 C C . ARG A 1 97 ? 7.058 0.344 -23.754 1.00 68.94 97 ARG A C 1
ATOM 786 O O . ARG A 1 97 ? 7.846 0.613 -24.657 1.00 68.94 97 ARG A O 1
ATOM 793 N N . ARG A 1 98 ? 5.746 0.179 -23.973 1.00 62.34 98 ARG A N 1
ATOM 794 C CA . ARG A 1 98 ? 5.124 0.080 -25.311 1.00 62.34 98 ARG A CA 1
ATOM 795 C C . ARG A 1 98 ? 5.261 1.318 -26.198 1.00 62.34 98 ARG A C 1
ATOM 797 O O . ARG A 1 98 ? 5.113 1.195 -27.405 1.00 62.34 98 ARG A O 1
ATOM 804 N N . ASN A 1 99 ? 5.565 2.488 -25.638 1.00 54.75 99 ASN A N 1
ATOM 805 C CA . ASN A 1 99 ? 5.764 3.716 -26.407 1.00 54.75 99 ASN A CA 1
ATOM 806 C C . ASN A 1 99 ? 6.948 4.510 -25.851 1.00 54.75 99 ASN A C 1
ATOM 808 O O . ASN A 1 99 ? 6.792 5.295 -24.919 1.00 54.75 99 ASN A O 1
ATOM 812 N N . GLN A 1 100 ? 8.133 4.350 -26.451 1.00 56.09 100 GLN A N 1
ATOM 813 C CA . GLN A 1 100 ? 9.336 5.113 -26.078 1.00 56.09 100 GLN A CA 1
ATOM 814 C C . GLN A 1 100 ? 9.130 6.639 -26.145 1.00 56.09 100 GLN A C 1
ATOM 816 O O . GLN A 1 100 ? 9.791 7.373 -25.418 1.00 56.09 100 GLN A O 1
ATOM 821 N N . ALA A 1 101 ? 8.183 7.114 -26.962 1.00 55.09 101 ALA A N 1
ATOM 822 C CA . ALA A 1 101 ? 7.860 8.534 -27.107 1.00 55.09 101 ALA A CA 1
ATOM 823 C C . ALA A 1 101 ? 6.907 9.086 -26.023 1.00 55.09 101 ALA A C 1
ATOM 825 O O . ALA A 1 101 ? 6.802 10.298 -25.867 1.00 55.09 101 ALA A O 1
ATOM 826 N N . ALA A 1 102 ? 6.214 8.224 -25.268 1.00 56.31 102 ALA A N 1
ATOM 827 C CA . ALA A 1 102 ? 5.272 8.628 -24.221 1.00 56.31 102 ALA A CA 1
ATOM 828 C C . ALA A 1 102 ? 5.132 7.518 -23.172 1.00 56.31 102 ALA A C 1
ATOM 830 O O . ALA A 1 102 ? 4.054 6.953 -22.979 1.00 56.31 102 ALA A O 1
ATOM 831 N N . ALA A 1 103 ? 6.242 7.171 -22.520 1.00 60.69 103 ALA A N 1
ATOM 832 C CA . ALA A 1 103 ? 6.234 6.181 -21.456 1.00 60.69 103 ALA A CA 1
ATOM 833 C C . ALA A 1 103 ? 5.302 6.662 -20.332 1.00 60.69 103 ALA A C 1
ATOM 835 O O . ALA A 1 103 ? 5.620 7.601 -19.599 1.00 60.69 103 ALA A O 1
ATOM 836 N N . ARG A 1 104 ? 4.118 6.052 -20.225 1.00 65.50 104 ARG A N 1
ATOM 837 C CA . ARG A 1 104 ? 3.156 6.384 -19.176 1.00 65.50 104 ARG A CA 1
ATOM 838 C C . ARG A 1 104 ? 3.657 5.796 -17.865 1.00 65.50 104 ARG A C 1
ATOM 840 O O . ARG A 1 104 ? 3.906 4.595 -17.761 1.00 65.50 104 ARG A O 1
ATOM 847 N N . LEU A 1 105 ? 3.830 6.669 -16.879 1.00 71.56 105 LEU A N 1
ATOM 848 C CA . LEU A 1 105 ? 4.047 6.272 -15.495 1.00 71.56 105 LEU A CA 1
ATOM 849 C C . LEU A 1 105 ? 2.682 5.963 -14.884 1.00 71.56 105 LEU A C 1
ATOM 851 O O . LEU A 1 105 ? 1.887 6.869 -14.638 1.00 71.56 105 LEU A O 1
ATOM 855 N N . ALA A 1 106 ? 2.420 4.682 -14.665 1.00 80.06 106 ALA A N 1
ATOM 856 C CA . ALA A 1 106 ? 1.311 4.209 -13.859 1.00 80.06 106 ALA A CA 1
ATOM 857 C C . ALA A 1 106 ? 1.750 4.118 -12.393 1.00 80.06 106 ALA A C 1
ATOM 859 O O . ALA A 1 106 ? 2.901 3.792 -12.085 1.00 80.06 106 ALA A O 1
ATOM 860 N N . LYS A 1 107 ? 0.822 4.403 -11.483 1.00 83.81 107 LYS A N 1
ATOM 861 C CA . LYS A 1 107 ? 1.004 4.183 -10.049 1.00 83.81 107 LYS A CA 1
ATOM 862 C C . LYS A 1 107 ? 0.153 2.999 -9.637 1.00 83.81 107 LYS A C 1
ATOM 864 O O . LYS A 1 107 ? -1.024 2.967 -9.970 1.00 83.81 107 LYS A O 1
ATOM 869 N N . PHE A 1 108 ? 0.736 2.077 -8.887 1.00 86.81 108 PHE A N 1
ATOM 870 C CA . PHE A 1 108 ? 0.015 0.965 -8.278 1.00 86.81 108 PHE A CA 1
ATOM 871 C C . PHE A 1 108 ? 0.196 0.984 -6.770 1.00 86.81 108 PHE A C 1
ATOM 873 O O . PHE A 1 108 ? 1.247 1.388 -6.267 1.00 86.81 108 PHE A O 1
ATOM 880 N N . VAL A 1 109 ? -0.827 0.523 -6.058 1.00 87.88 109 VAL A N 1
ATOM 881 C CA . VAL A 1 109 ? -0.760 0.270 -4.620 1.00 87.88 109 VAL A CA 1
ATOM 882 C C . VAL A 1 109 ? -0.680 -1.234 -4.415 1.00 87.88 109 VAL A C 1
ATOM 884 O O . VAL A 1 109 ? -1.577 -1.972 -4.823 1.00 87.88 109 VAL A O 1
ATOM 887 N N . PHE A 1 110 ? 0.392 -1.691 -3.781 1.00 86.88 110 PHE A N 1
ATOM 888 C CA . PHE A 1 110 ? 0.593 -3.084 -3.417 1.00 86.88 110 PHE A CA 1
ATOM 889 C C . PHE A 1 110 ? 0.352 -3.270 -1.928 1.00 86.88 110 PHE A C 1
ATOM 891 O O . PHE A 1 110 ? 0.968 -2.591 -1.112 1.00 86.88 110 PHE A O 1
ATOM 898 N N . ILE A 1 111 ? -0.510 -4.215 -1.569 1.00 86.00 111 ILE A N 1
ATOM 899 C CA . ILE A 1 111 ? -0.555 -4.735 -0.201 1.00 86.00 111 ILE A CA 1
ATOM 900 C C . ILE A 1 111 ? 0.578 -5.728 -0.058 1.00 86.00 111 ILE A C 1
ATOM 902 O O . ILE A 1 111 ? 0.688 -6.647 -0.871 1.00 86.00 111 ILE A O 1
ATOM 906 N N . VAL A 1 112 ? 1.400 -5.535 0.964 1.00 83.06 112 VAL A N 1
ATOM 907 C CA . VAL A 1 112 ? 2.572 -6.366 1.214 1.00 83.06 112 VAL A CA 1
ATOM 908 C C . VAL A 1 112 ? 2.420 -7.105 2.529 1.00 83.06 112 VAL A C 1
ATOM 910 O O . VAL A 1 112 ? 1.937 -6.551 3.517 1.00 83.06 112 VAL A O 1
ATOM 913 N N . SER A 1 113 ? 2.824 -8.369 2.530 1.00 81.00 113 SER A N 1
ATOM 914 C CA . SER A 1 113 ? 2.927 -9.153 3.755 1.00 81.00 113 SER A CA 1
ATOM 915 C C . SER A 1 113 ? 4.083 -8.613 4.606 1.00 81.00 113 SER A C 1
ATOM 917 O O . SER A 1 113 ? 5.185 -8.460 4.079 1.00 81.00 113 SER A O 1
ATOM 919 N N . PRO A 1 114 ? 3.884 -8.323 5.901 1.00 77.00 114 PRO A N 1
ATOM 920 C CA . PRO A 1 114 ? 4.966 -7.848 6.762 1.00 77.00 114 PRO A CA 1
ATOM 921 C C . PRO A 1 114 ? 6.018 -8.933 7.056 1.00 77.00 114 PRO A C 1
ATOM 923 O O . PRO A 1 114 ? 7.146 -8.605 7.411 1.00 77.00 114 PRO A O 1
ATOM 926 N N . GLU A 1 115 ? 5.675 -10.216 6.901 1.00 78.88 115 GLU A N 1
ATOM 927 C CA . GLU A 1 115 ? 6.569 -11.337 7.222 1.00 78.88 115 GLU A CA 1
ATOM 928 C C . GLU A 1 115 ? 7.644 -11.536 6.145 1.00 78.88 115 GLU A C 1
ATOM 930 O O . GLU A 1 115 ? 8.840 -11.664 6.432 1.00 78.88 115 GLU A O 1
ATOM 935 N N . ASP A 1 116 ? 7.224 -11.552 4.879 1.00 76.75 116 ASP A N 1
ATOM 936 C CA . ASP A 1 116 ? 8.088 -11.899 3.754 1.00 76.75 116 ASP A CA 1
ATOM 937 C C . ASP A 1 116 ? 8.230 -10.789 2.702 1.00 76.75 116 ASP A C 1
ATOM 939 O O . ASP A 1 116 ? 9.112 -10.892 1.841 1.00 76.75 116 ASP A O 1
ATOM 943 N N . TRP A 1 117 ? 7.454 -9.706 2.824 1.00 75.50 117 TRP A N 1
ATOM 944 C CA . TRP A 1 117 ? 7.359 -8.588 1.877 1.00 75.50 117 TRP A CA 1
ATOM 945 C C . TRP A 1 117 ? 6.861 -8.993 0.488 1.00 75.50 117 TRP A C 1
ATOM 947 O O . TRP A 1 117 ? 7.084 -8.284 -0.497 1.00 75.50 117 TRP A O 1
ATOM 957 N N . SER A 1 118 ? 6.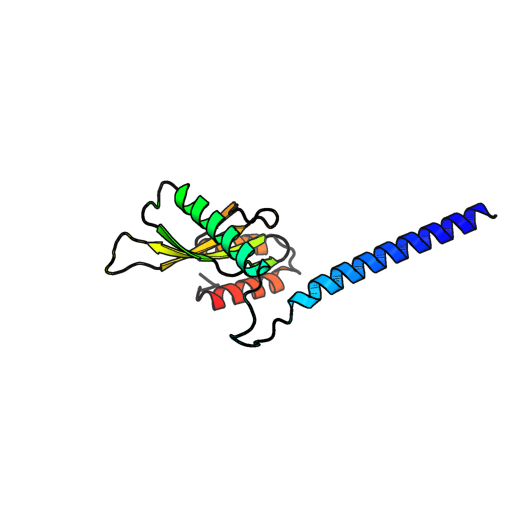162 -10.127 0.400 1.00 77.62 118 SER A N 1
ATOM 958 C CA . SER A 1 118 ? 5.477 -10.539 -0.819 1.00 77.62 118 SER A CA 1
ATOM 959 C C . SER A 1 118 ? 4.290 -9.621 -1.115 1.00 77.62 118 SER A C 1
ATOM 961 O O . SER A 1 118 ? 3.622 -9.110 -0.213 1.00 77.62 118 SER A O 1
ATOM 963 N N . VAL A 1 119 ? 4.025 -9.392 -2.403 1.00 79.00 119 VAL A N 1
ATOM 964 C CA . VAL A 1 119 ? 2.838 -8.654 -2.851 1.00 79.00 119 VAL A CA 1
ATOM 965 C C . VAL A 1 119 ? 1.634 -9.589 -2.778 1.00 79.00 119 VAL A C 1
ATOM 967 O O . VAL A 1 119 ? 1.576 -10.578 -3.504 1.00 79.00 119 VAL A O 1
ATOM 970 N N . ILE A 1 120 ? 0.667 -9.253 -1.926 1.00 79.00 120 ILE A N 1
ATOM 971 C CA . ILE A 1 120 ? -0.568 -10.022 -1.730 1.00 79.00 120 ILE A CA 1
ATOM 972 C C . ILE A 1 120 ? -1.643 -9.555 -2.719 1.00 79.00 120 ILE A C 1
ATOM 974 O O . ILE A 1 120 ? -2.286 -10.361 -3.386 1.00 79.00 120 ILE A O 1
ATOM 978 N N . PHE A 1 121 ? -1.833 -8.237 -2.830 1.00 81.12 121 PHE A N 1
ATOM 979 C CA . PHE A 1 121 ? -2.846 -7.628 -3.695 1.00 81.12 121 PHE A CA 1
ATOM 980 C C . PHE A 1 121 ? -2.295 -6.401 -4.414 1.00 81.12 121 PHE A C 1
ATOM 982 O O . PHE A 1 121 ? -1.442 -5.697 -3.872 1.00 81.12 121 PHE A O 1
ATOM 989 N N . LYS A 1 122 ? -2.848 -6.114 -5.597 1.00 85.06 122 LYS A N 1
ATOM 990 C CA . LYS A 1 122 ? -2.659 -4.850 -6.312 1.00 85.06 122 LYS A CA 1
ATOM 991 C C . LYS A 1 122 ? -3.966 -4.077 -6.390 1.00 85.06 122 LYS A C 1
ATOM 993 O O . LYS A 1 122 ? -5.028 -4.685 -6.482 1.00 85.06 122 LYS A O 1
ATOM 998 N N . TYR A 1 123 ? -3.848 -2.761 -6.421 1.00 85.06 123 TYR A N 1
ATOM 999 C CA . TYR A 1 123 ? -4.952 -1.854 -6.686 1.00 85.06 123 TYR A CA 1
ATOM 1000 C C . TYR A 1 123 ? -4.474 -0.711 -7.574 1.00 85.06 123 TYR A C 1
ATOM 1002 O O . TYR A 1 123 ? -3.339 -0.233 -7.435 1.00 85.06 123 TYR A O 1
ATOM 1010 N N . ASP A 1 124 ? -5.365 -0.236 -8.440 1.00 87.81 124 ASP A N 1
ATOM 1011 C CA . ASP A 1 124 ? -5.288 1.158 -8.872 1.00 87.81 124 ASP A CA 1
ATOM 1012 C C . ASP A 1 124 ? -5.472 2.070 -7.638 1.00 87.81 124 ASP A C 1
ATOM 1014 O O . ASP A 1 124 ? -6.250 1.728 -6.740 1.00 87.81 124 ASP A O 1
ATOM 1018 N N . PRO A 1 125 ? -4.790 3.224 -7.539 1.00 88.19 125 PRO A N 1
ATOM 1019 C CA . PRO A 1 125 ? -4.947 4.124 -6.402 1.00 88.19 125 PRO A CA 1
ATOM 1020 C C . PRO A 1 125 ? -6.405 4.517 -6.108 1.00 88.19 125 PRO A C 1
ATOM 1022 O O . PRO A 1 125 ? -6.771 4.629 -4.939 1.00 88.19 125 PRO A O 1
ATOM 1025 N N . ARG A 1 126 ? -7.261 4.675 -7.128 1.00 89.88 126 ARG A N 1
ATOM 1026 C CA . ARG A 1 126 ? -8.691 4.979 -6.939 1.00 89.88 126 ARG A CA 1
ATOM 1027 C C . ARG A 1 126 ? -9.458 3.779 -6.399 1.00 89.88 126 ARG A C 1
ATOM 1029 O O . ARG A 1 126 ? -10.235 3.926 -5.460 1.00 89.88 126 ARG A O 1
ATOM 1036 N N . GLU A 1 127 ? -9.203 2.595 -6.950 1.00 90.75 127 GLU A N 1
ATOM 1037 C CA . GLU A 1 127 ? -9.799 1.341 -6.473 1.00 90.75 127 GLU A CA 1
ATOM 1038 C C . GLU A 1 127 ? -9.432 1.086 -5.005 1.00 90.75 127 GLU A C 1
ATOM 1040 O O . GLU A 1 127 ? -10.287 0.735 -4.188 1.00 90.75 127 GLU A O 1
ATOM 1045 N N . PHE A 1 128 ? -8.169 1.341 -4.646 1.00 91.06 128 PHE A N 1
ATOM 1046 C CA . PHE A 1 128 ? -7.695 1.259 -3.271 1.00 91.06 128 PHE A CA 1
ATOM 1047 C C . PHE A 1 128 ? -8.501 2.183 -2.356 1.00 91.06 128 PHE A C 1
ATOM 1049 O O . PHE A 1 128 ? -9.047 1.728 -1.352 1.00 91.06 128 PHE A O 1
ATOM 1056 N N . VAL A 1 129 ? -8.624 3.464 -2.715 1.00 92.06 129 VAL A N 1
ATOM 1057 C CA . VAL A 1 129 ? -9.383 4.449 -1.929 1.00 92.06 129 VAL A CA 1
ATOM 1058 C C . VAL A 1 129 ? -10.844 4.029 -1.784 1.00 92.06 129 VAL A C 1
ATOM 1060 O O . VAL A 1 129 ? -11.372 4.051 -0.673 1.00 92.06 129 VAL A O 1
ATOM 1063 N N . GLN A 1 130 ? -11.493 3.582 -2.861 1.00 92.62 130 GLN A N 1
ATOM 1064 C CA . GLN A 1 130 ? -12.886 3.136 -2.819 1.00 92.62 130 GLN A CA 1
ATOM 1065 C C . GLN A 1 130 ? -13.075 1.940 -1.880 1.00 92.62 130 GLN A C 1
ATOM 1067 O O . GLN A 1 130 ? -13.998 1.928 -1.062 1.00 92.62 130 GLN A O 1
ATOM 1072 N N . LYS A 1 131 ? -12.169 0.958 -1.932 1.00 91.38 131 LYS A N 1
ATOM 1073 C CA . LYS A 1 131 ? -12.191 -0.182 -1.010 1.00 91.38 131 LYS A CA 1
ATOM 1074 C C . LYS A 1 131 ? -12.043 0.263 0.444 1.00 91.38 131 LYS A C 1
ATOM 1076 O O . LYS A 1 131 ? -12.786 -0.198 1.307 1.00 91.38 131 LYS A O 1
ATOM 1081 N N . ARG A 1 132 ? -11.146 1.214 0.709 1.00 90.88 132 ARG A N 1
ATOM 1082 C CA . ARG A 1 132 ? -10.929 1.776 2.049 1.00 90.88 132 ARG A CA 1
ATOM 1083 C C . ARG A 1 132 ? -12.117 2.593 2.558 1.00 90.88 132 ARG A C 1
ATOM 1085 O O . ARG A 1 132 ? -12.460 2.456 3.727 1.00 90.88 132 ARG A O 1
ATOM 1092 N N . LYS A 1 133 ? -12.814 3.344 1.699 1.00 92.69 133 LYS A N 1
ATOM 1093 C CA . LYS A 1 133 ? -14.089 3.996 2.057 1.00 92.69 133 LYS A CA 1
ATOM 1094 C C . LYS A 1 133 ? -15.134 2.975 2.521 1.00 92.69 133 LYS A C 1
ATOM 1096 O O . LYS A 1 133 ? -15.778 3.186 3.545 1.00 92.69 133 LYS A O 1
ATOM 1101 N N . MET A 1 134 ? -15.282 1.859 1.799 1.00 93.25 134 MET A N 1
ATOM 1102 C CA . MET A 1 134 ? -16.223 0.796 2.180 1.00 93.25 134 MET A CA 1
ATOM 1103 C C . MET A 1 134 ? -15.845 0.140 3.510 1.00 93.25 134 MET A C 1
ATOM 1105 O O .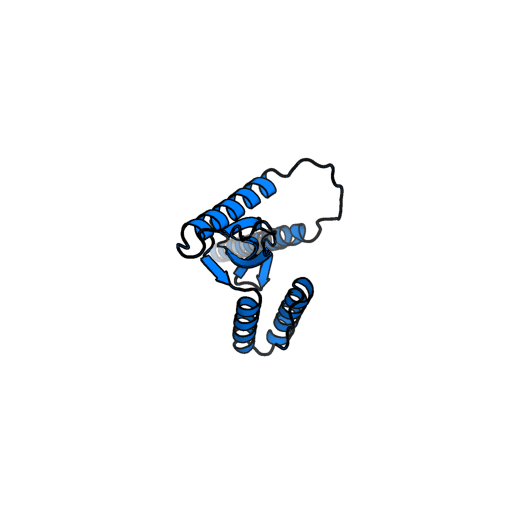 MET A 1 134 ? -16.717 -0.148 4.324 1.00 93.25 134 MET A O 1
ATOM 1109 N N . GLU A 1 135 ? -14.554 -0.084 3.757 1.00 90.81 135 GLU A N 1
ATOM 1110 C CA . GLU A 1 135 ? -14.091 -0.599 5.047 1.00 90.81 135 GLU A CA 1
ATOM 1111 C C . GLU A 1 135 ? -14.431 0.358 6.190 1.00 90.81 135 GLU A C 1
ATOM 1113 O O . GLU A 1 135 ? -14.972 -0.093 7.195 1.00 90.81 135 GLU A O 1
ATOM 1118 N N . ILE A 1 136 ? -14.194 1.663 6.017 1.00 91.88 136 ILE A N 1
ATOM 1119 C CA . ILE A 1 136 ? -14.541 2.693 7.007 1.00 91.88 136 ILE A CA 1
ATOM 1120 C C . ILE A 1 136 ? -16.049 2.698 7.285 1.00 91.88 136 ILE A C 1
ATOM 1122 O O . ILE A 1 136 ? -16.448 2.716 8.445 1.00 91.88 136 ILE A O 1
ATOM 1126 N N . ALA A 1 137 ? -16.893 2.610 6.253 1.00 92.56 137 ALA A N 1
ATOM 1127 C CA . ALA A 1 137 ? -18.348 2.565 6.420 1.00 92.56 137 ALA A CA 1
ATOM 1128 C C . ALA A 1 137 ? -18.825 1.373 7.275 1.00 92.56 137 ALA A C 1
ATOM 1130 O O . ALA A 1 137 ? -19.868 1.457 7.920 1.00 92.56 137 ALA A O 1
ATOM 1131 N N . ASN A 1 138 ? -18.042 0.290 7.317 1.00 92.88 138 ASN A N 1
ATOM 1132 C CA . ASN A 1 138 ? -18.319 -0.909 8.109 1.00 92.88 138 ASN A CA 1
ATOM 1133 C C . ASN A 1 138 ? -17.679 -0.880 9.516 1.00 92.88 138 ASN A C 1
ATOM 1135 O O . ASN A 1 138 ? -17.791 -1.856 10.259 1.00 92.88 138 ASN A O 1
ATOM 1139 N N . MET A 1 139 ? -16.985 0.199 9.891 1.00 90.44 139 MET A N 1
ATOM 1140 C CA . MET A 1 139 ? -16.393 0.381 11.224 1.00 90.44 139 MET A CA 1
ATOM 1141 C C . MET A 1 139 ? -17.366 1.052 12.202 1.00 90.44 139 MET A C 1
ATOM 1143 O O . MET A 1 139 ? -18.390 1.614 11.809 1.00 90.44 139 MET A O 1
ATOM 1147 N N . SER A 1 140 ? -17.024 1.031 13.495 1.00 93.56 140 SER A N 1
ATOM 1148 C CA . SER A 1 140 ? -17.778 1.751 14.526 1.00 93.56 140 SER A CA 1
ATOM 1149 C C . SER A 1 140 ? -17.775 3.263 14.273 1.00 93.56 140 SER A C 1
ATOM 1151 O O . SER A 1 140 ? -16.773 3.831 13.836 1.00 93.56 140 SER A O 1
ATOM 1153 N N . ALA A 1 141 ? -18.887 3.930 14.602 1.00 94.38 141 ALA A N 1
ATOM 1154 C CA . ALA A 1 141 ? -19.062 5.371 14.388 1.00 94.38 141 ALA A CA 1
ATOM 1155 C C . ALA A 1 141 ? -17.990 6.233 15.085 1.00 94.38 141 ALA A C 1
ATOM 1157 O O . ALA A 1 141 ? -17.679 7.324 14.621 1.00 94.38 141 ALA A O 1
ATOM 1158 N N . GLU A 1 142 ? -17.393 5.732 16.168 1.00 94.56 142 GLU A N 1
ATOM 1159 C CA . GLU A 1 142 ? -16.291 6.386 16.881 1.00 94.56 142 GLU A CA 1
ATOM 1160 C C . GLU A 1 142 ? -14.993 6.431 16.055 1.00 94.56 142 GLU A C 1
ATOM 1162 O O . GLU A 1 142 ? -14.261 7.419 16.091 1.00 94.56 142 GLU A O 1
ATOM 1167 N N . LEU A 1 143 ? -14.709 5.380 15.280 1.00 90.69 143 LEU A N 1
ATOM 1168 C CA . LEU A 1 143 ? -13.463 5.247 14.521 1.00 90.69 143 LEU A CA 1
ATOM 1169 C C . LEU A 1 143 ? -13.532 5.896 13.132 1.00 90.69 143 LEU A C 1
ATOM 1171 O O . LEU A 1 143 ? -12.502 6.294 12.582 1.00 90.69 143 LEU A O 1
ATOM 1175 N N . GLN A 1 144 ? -14.735 6.031 12.567 1.00 93.06 144 GLN A N 1
ATOM 1176 C CA . GLN A 1 144 ? -14.937 6.554 11.213 1.00 93.06 144 GLN A CA 1
ATOM 1177 C C . GLN A 1 144 ? -14.307 7.936 10.966 1.00 93.06 144 GLN A C 1
ATOM 1179 O O . GLN A 1 144 ? -13.627 8.080 9.945 1.00 93.06 144 GLN A O 1
ATOM 1184 N N . PRO A 1 145 ? -14.450 8.947 11.852 1.00 94.38 145 PRO A N 1
ATOM 1185 C CA . PRO A 1 145 ? -13.887 10.275 11.605 1.00 94.38 145 PRO A CA 1
ATOM 1186 C C . PRO A 1 145 ? -12.361 10.251 11.492 1.00 94.38 145 PRO A C 1
ATOM 1188 O O . PRO A 1 145 ? -11.796 10.878 10.596 1.00 94.38 145 PRO A O 1
ATOM 1191 N N . ARG A 1 146 ? -11.697 9.479 12.362 1.00 91.88 146 ARG A N 1
ATOM 1192 C CA . ARG A 1 146 ? -10.236 9.344 12.376 1.00 91.88 146 ARG A CA 1
ATOM 1193 C C . ARG A 1 146 ? -9.727 8.734 11.073 1.00 91.88 146 ARG A C 1
ATOM 1195 O O . ARG A 1 146 ? -8.902 9.338 10.397 1.00 91.88 146 ARG A O 1
ATOM 1202 N N . TYR A 1 147 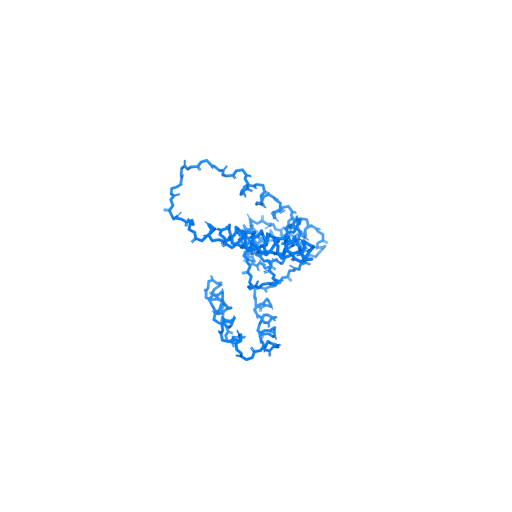? -10.254 7.574 10.685 1.00 91.31 147 TYR A N 1
ATOM 1203 C CA . TYR A 1 147 ? -9.772 6.882 9.488 1.00 91.31 14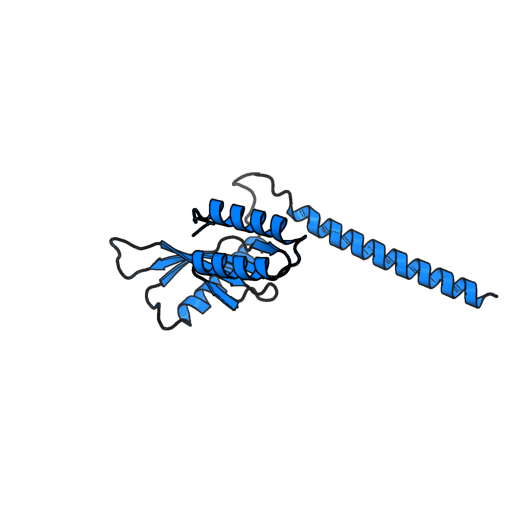7 TYR A CA 1
ATOM 1204 C C . TYR A 1 147 ? -10.186 7.572 8.183 1.00 91.31 147 TYR A C 1
ATOM 1206 O O . TYR A 1 147 ? -9.468 7.488 7.188 1.00 91.31 147 TYR A O 1
ATOM 1214 N N . THR A 1 148 ? -11.295 8.318 8.189 1.00 94.00 148 THR A N 1
ATOM 1215 C CA . THR A 1 148 ? -11.667 9.197 7.070 1.00 94.00 148 THR A CA 1
ATOM 1216 C C . THR A 1 148 ? -10.639 10.311 6.881 1.00 94.00 148 THR A C 1
ATOM 1218 O O . THR A 1 148 ? -10.243 10.582 5.748 1.00 94.00 148 THR A O 1
ATOM 1221 N N . ALA A 1 149 ? -10.172 10.933 7.968 1.00 92.62 149 ALA A N 1
ATOM 1222 C CA . ALA A 1 149 ? -9.138 11.964 7.904 1.00 92.62 149 ALA A CA 1
ATOM 1223 C C . ALA A 1 149 ? -7.801 11.405 7.385 1.00 92.62 149 ALA A C 1
ATOM 1225 O O . ALA A 1 149 ? -7.187 12.010 6.503 1.00 92.62 149 ALA A O 1
ATOM 1226 N N . ASP A 1 150 ? -7.392 10.224 7.858 1.00 90.81 150 ASP A N 1
ATOM 1227 C CA . ASP A 1 150 ? -6.170 9.556 7.392 1.00 90.81 150 ASP A CA 1
ATOM 1228 C C . ASP A 1 150 ? -6.241 9.219 5.892 1.00 90.81 150 ASP A C 1
ATOM 1230 O O . ASP A 1 150 ? -5.305 9.495 5.136 1.00 90.81 150 ASP A O 1
ATOM 1234 N N . LEU A 1 151 ? -7.375 8.675 5.429 1.00 92.19 151 LEU A N 1
ATO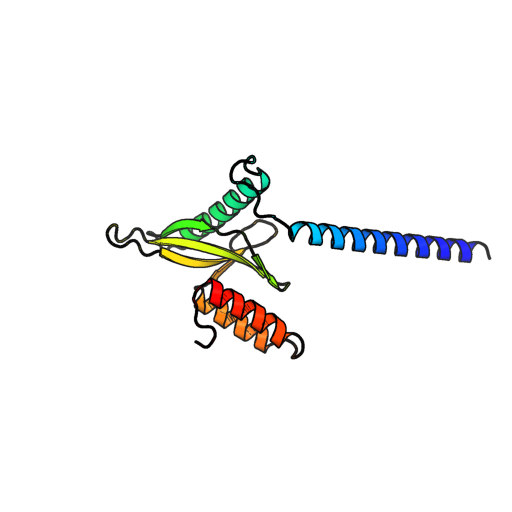M 1235 C CA . LEU A 1 151 ? -7.574 8.353 4.015 1.00 92.19 151 LEU A CA 1
ATOM 1236 C C . LEU A 1 151 ? -7.643 9.614 3.138 1.00 92.19 151 LEU A C 1
ATOM 1238 O O . LEU A 1 151 ? -7.128 9.608 2.019 1.00 92.19 151 LEU A O 1
ATOM 1242 N N . ARG A 1 152 ? -8.233 10.707 3.638 1.00 94.31 152 ARG A N 1
ATOM 1243 C CA . ARG A 1 152 ? -8.269 12.001 2.941 1.00 94.31 152 ARG A CA 1
ATOM 1244 C C . ARG A 1 152 ? -6.866 12.571 2.751 1.00 94.31 152 ARG A C 1
ATOM 1246 O O . ARG A 1 152 ? -6.516 12.932 1.631 1.00 94.31 152 ARG A O 1
ATOM 1253 N N . LYS A 1 153 ? -6.037 12.549 3.797 1.00 91.44 153 LYS A N 1
ATOM 1254 C CA . LYS A 1 153 ? -4.627 12.956 3.712 1.00 91.44 153 LYS A CA 1
ATOM 1255 C C . LYS A 1 153 ? -3.860 12.132 2.672 1.00 91.44 153 LYS A C 1
ATOM 1257 O O . LYS A 1 153 ? -3.096 12.683 1.885 1.00 91.44 153 LYS A O 1
ATOM 1262 N N . LEU A 1 154 ? -4.096 10.820 2.621 1.00 89.81 154 LEU A N 1
ATOM 1263 C CA . LEU A 1 154 ? -3.487 9.957 1.605 1.00 89.81 154 LEU A CA 1
ATOM 1264 C C . LEU A 1 154 ? -3.923 10.342 0.180 1.00 89.81 154 LEU A C 1
ATOM 1266 O O . LEU A 1 154 ? -3.098 10.365 -0.734 1.00 89.81 154 LEU A O 1
ATOM 1270 N N . CYS A 1 155 ? -5.201 10.679 -0.014 1.00 90.94 155 CYS A N 1
ATOM 1271 C CA . CYS A 1 155 ? -5.708 11.149 -1.305 1.00 90.94 155 CYS A CA 1
ATOM 1272 C C . CYS A 1 155 ? -5.054 12.469 -1.726 1.00 90.94 155 CYS A C 1
ATOM 1274 O O . CYS A 1 155 ? -4.640 12.591 -2.878 1.00 90.94 155 CYS A O 1
ATOM 1276 N N . GLU A 1 156 ? -4.883 13.418 -0.802 1.00 91.75 156 GLU A N 1
ATOM 1277 C CA . GLU A 1 156 ? -4.182 14.684 -1.055 1.00 91.75 156 GLU A CA 1
ATOM 1278 C C . GLU A 1 156 ? -2.730 14.449 -1.500 1.00 91.75 156 GLU A C 1
ATOM 1280 O O . GLU A 1 156 ? -2.297 14.982 -2.525 1.00 91.75 156 GLU A O 1
ATOM 1285 N N . GLU A 1 157 ? -1.992 13.583 -0.796 1.00 88.25 157 GLU A N 1
ATOM 1286 C CA . GLU A 1 157 ? -0.619 13.198 -1.154 1.00 88.25 157 GLU A CA 1
ATOM 1287 C C . GLU A 1 157 ? -0.541 12.573 -2.559 1.00 88.25 157 GLU A C 1
ATOM 1289 O O . GLU A 1 157 ? 0.422 12.782 -3.307 1.00 88.25 157 GLU A O 1
ATOM 1294 N N . TRP A 1 158 ? -1.565 11.810 -2.946 1.00 87.69 158 TRP A N 1
ATOM 1295 C CA . TRP A 1 158 ? -1.646 11.164 -4.256 1.00 87.69 158 TRP A CA 1
ATOM 1296 C C . TRP A 1 158 ? -2.289 12.028 -5.339 1.00 87.69 158 TRP A C 1
ATOM 1298 O O . TRP A 1 158 ? -2.289 11.615 -6.502 1.00 87.69 158 TRP A O 1
ATOM 1308 N N . LYS A 1 159 ? -2.763 13.230 -4.989 1.00 90.19 159 LYS A N 1
ATOM 1309 C CA . LYS A 1 159 ? -3.534 14.124 -5.866 1.00 90.19 159 LYS A CA 1
ATOM 1310 C C . LYS A 1 159 ? -4.773 13.434 -6.446 1.00 90.19 159 LYS A C 1
ATOM 1312 O O . LYS A 1 159 ? -5.072 13.564 -7.633 1.00 90.19 159 LYS A O 1
ATOM 1317 N N . LEU A 1 160 ? -5.457 12.660 -5.609 1.00 89.69 160 LEU A N 1
ATOM 1318 C CA . LEU A 1 160 ? -6.732 12.024 -5.913 1.00 89.69 160 LEU A CA 1
ATOM 1319 C C . LEU A 1 160 ? -7.871 12.827 -5.294 1.00 89.69 160 LEU A C 1
ATOM 1321 O O . LEU A 1 160 ? -7.726 13.390 -4.211 1.00 89.69 160 LEU A O 1
ATOM 1325 N N . ASP A 1 161 ? -9.012 12.833 -5.972 1.00 90.62 161 ASP A N 1
ATOM 1326 C CA . ASP A 1 161 ? -10.235 13.406 -5.428 1.00 90.62 161 ASP A CA 1
ATOM 1327 C C . ASP A 1 161 ? -10.881 12.409 -4.461 1.00 90.62 161 ASP A C 1
ATOM 1329 O O . ASP A 1 161 ? -11.305 11.319 -4.862 1.00 90.62 161 ASP A O 1
ATOM 1333 N N . PHE A 1 162 ? -10.927 12.780 -3.181 1.00 88.12 162 PHE A N 1
ATOM 1334 C CA . PHE A 1 162 ? -11.523 11.950 -2.145 1.00 88.12 162 PHE A CA 1
ATOM 1335 C C . PHE A 1 162 ? -13.031 11.796 -2.335 1.00 88.12 162 PHE A C 1
ATOM 1337 O O . PHE A 1 162 ? -13.547 10.769 -1.924 1.00 88.12 162 PHE A O 1
ATOM 1344 N N . ASP A 1 163 ? -13.744 12.739 -2.950 1.00 86.44 163 ASP A N 1
ATOM 1345 C CA . ASP A 1 163 ? -15.209 12.673 -3.072 1.00 86.44 163 ASP A CA 1
ATOM 1346 C C . ASP A 1 163 ? -15.674 12.037 -4.397 1.00 86.44 163 ASP A C 1
ATOM 1348 O O . ASP A 1 163 ? -16.876 11.870 -4.613 1.00 86.44 163 ASP A O 1
ATOM 1352 N N . SER A 1 164 ? -14.720 11.612 -5.239 1.00 76.31 164 SER A N 1
ATOM 1353 C CA . SER A 1 164 ? -14.977 10.864 -6.481 1.00 76.31 164 SER A CA 1
ATOM 1354 C C . SER A 1 164 ? -15.354 9.394 -6.291 1.00 76.31 164 SER A C 1
ATOM 1356 O O . SER A 1 164 ? -15.083 8.811 -5.203 1.00 76.31 164 SER A O 1
#

Sequence (164 aa):
MRTLLIVSKVTALLVTLAFAWWIADWHLDRQDGREVLSDLTTPKDPVGRQLKERLDAGARAWIRSSLLERDMELIGCYPPRMLWDRATFTCANVRERRNQAAARLAKFVFIVSPEDWSVIFKYDPREFVQKRKMEIANMSAELQPRYTADLRKLCEEWKLDFDS

pLDDT: mean 74.52, std 15.59, range [34.19, 94.56]

Foldseek 3Di:
DVVVVVVVVVVVVVVVVVVVVVVVVVVVVPVVVDPPPDDPDDDDDPVVVVLQVQLLVQVVVVCVVPVPQVQKDWPGKDPWDDLPDPWTKIKTWIWGRPDPPCTDTAIKIFTADPVRRHGPDIDRPVRVLVVQLVVLVVDDPVCNVVSLVVSVVVCVVVVHDNVD